Protein AF-A0A942M601-F1 (afdb_monomer_lite)

Foldseek 3Di:
DDDDDDLQAAWDWDQLDPQGAIDTADLVQGFDFPSDDPVCVVCRVSHHPVVDPLPDDDDDDDCVVVNDDDDDAQNNLLVVLVSCVVVVVLVVNCVSVVVNVVVVGDGPTLSSCQSVLLSCQVVVVLVVLQVCLVVQVVDVSRLVSSLVSSCPDPPGDPVSNVSSCVRRVDDD

pLDDT: mean 93.55, std 8.76, range [51.09, 98.75]

Structure (mmCIF, N/CA/C/O backbone):
data_AF-A0A942M601-F1
#
_entry.id   AF-A0A942M601-F1
#
loop_
_atom_site.group_PDB
_atom_site.id
_atom_site.type_symbol
_atom_site.label_atom_id
_atom_site.label_alt_id
_atom_site.label_comp_id
_atom_site.label_asym_id
_atom_site.label_entity_id
_atom_site.label_seq_id
_atom_site.pdbx_PDB_ins_code
_atom_site.Cartn_x
_atom_site.Cartn_y
_atom_site.Cartn_z
_atom_site.occupancy
_atom_site.B_iso_or_equiv
_atom_site.auth_seq_id
_atom_site.auth_comp_id
_atom_site.auth_asym_id
_atom_site.auth_atom_id
_atom_site.pdbx_PDB_model_num
ATOM 1 N N . VAL A 1 1 ? 3.972 30.078 -29.167 1.00 55.72 1 VAL A N 1
ATOM 2 C CA . VAL A 1 1 ? 3.404 28.751 -28.844 1.00 55.72 1 VAL A CA 1
ATOM 3 C C . VAL A 1 1 ? 3.398 28.638 -27.333 1.00 55.72 1 VAL A C 1
ATOM 5 O O . VAL A 1 1 ? 4.475 28.593 -26.757 1.00 55.72 1 VAL A O 1
ATOM 8 N N . GLU A 1 2 ? 2.232 28.695 -26.693 1.00 51.09 2 GLU A N 1
ATOM 9 C CA . GLU A 1 2 ? 2.119 28.380 -25.264 1.00 51.09 2 GLU A CA 1
ATOM 10 C C . GLU A 1 2 ? 2.003 26.865 -25.114 1.00 51.09 2 GLU A C 1
ATOM 12 O O . GLU A 1 2 ? 1.049 26.245 -25.582 1.00 51.09 2 GLU A O 1
ATOM 17 N N . THR A 1 3 ? 3.007 26.252 -24.500 1.00 62.69 3 THR A N 1
ATOM 18 C CA . THR A 1 3 ? 2.963 24.845 -24.110 1.00 62.69 3 THR A CA 1
ATOM 19 C C . THR A 1 3 ? 2.430 24.763 -22.685 1.00 62.69 3 THR A C 1
ATOM 21 O O . THR A 1 3 ? 3.073 25.269 -21.767 1.00 62.69 3 THR A O 1
ATOM 24 N N . TYR A 1 4 ? 1.280 24.122 -22.480 1.00 61.84 4 TYR A N 1
ATOM 25 C CA . TYR A 1 4 ? 0.767 23.818 -21.144 1.00 61.84 4 TYR A CA 1
ATOM 26 C C . TYR A 1 4 ? 0.989 22.340 -20.819 1.00 61.84 4 TYR A C 1
ATOM 28 O O . TYR A 1 4 ? 0.971 21.478 -21.701 1.00 61.84 4 TYR A O 1
ATOM 36 N N . ARG A 1 5 ? 1.222 22.034 -19.541 1.00 63.12 5 ARG A N 1
ATOM 37 C CA . ARG A 1 5 ? 1.436 20.654 -19.095 1.00 63.12 5 ARG A CA 1
ATOM 38 C C . ARG A 1 5 ? 0.102 19.902 -19.130 1.00 63.12 5 ARG A C 1
ATOM 40 O O . ARG A 1 5 ? -0.859 20.315 -18.487 1.00 63.12 5 ARG A O 1
ATOM 47 N N . ASN A 1 6 ? 0.033 18.815 -19.896 1.00 67.56 6 ASN A N 1
ATOM 48 C CA . ASN A 1 6 ? -1.160 17.982 -20.038 1.00 67.56 6 ASN A CA 1
ATOM 49 C C . ASN A 1 6 ? -0.890 16.589 -19.453 1.00 67.56 6 ASN A C 1
ATOM 51 O O . ASN A 1 6 ? -0.320 15.732 -20.121 1.00 67.56 6 ASN A O 1
ATOM 55 N N . TYR A 1 7 ? -1.320 16.368 -18.211 1.00 68.81 7 TYR A N 1
ATOM 56 C CA . TYR A 1 7 ? -1.156 15.093 -17.501 1.00 68.81 7 TYR A CA 1
ATOM 57 C C . TYR A 1 7 ? -2.385 14.174 -17.608 1.00 68.81 7 TYR A C 1
ATOM 59 O O . TYR A 1 7 ? -2.534 13.253 -16.815 1.00 68.81 7 TYR A O 1
ATOM 67 N N . ARG A 1 8 ? -3.287 14.388 -18.581 1.00 69.50 8 ARG A N 1
ATOM 68 C CA . ARG A 1 8 ? -4.584 13.674 -18.669 1.00 69.50 8 ARG A CA 1
ATOM 69 C C . ARG A 1 8 ? -4.486 12.144 -18.818 1.00 69.50 8 ARG A C 1
ATOM 71 O O . ARG A 1 8 ? -5.520 11.482 -18.782 1.00 69.50 8 ARG A O 1
ATOM 78 N N . ARG A 1 9 ? -3.288 11.591 -19.034 1.00 83.62 9 ARG A N 1
ATOM 79 C CA . ARG A 1 9 ? -3.014 10.151 -19.207 1.00 83.62 9 ARG A CA 1
ATOM 80 C C . ARG A 1 9 ? -1.718 9.704 -18.519 1.00 83.62 9 ARG A C 1
ATOM 82 O O . ARG A 1 9 ? -1.061 8.785 -18.997 1.00 83.62 9 ARG A O 1
ATOM 89 N N . LEU A 1 10 ? -1.293 10.401 -17.467 1.00 92.38 10 LEU A N 1
ATOM 90 C CA . LEU A 1 10 ? -0.103 9.997 -16.724 1.00 92.38 10 LEU A CA 1
ATOM 91 C C . LEU A 1 10 ? -0.428 8.757 -15.882 1.00 92.38 10 LEU A C 1
ATOM 93 O O . LEU A 1 10 ? -1.355 8.800 -15.086 1.00 92.38 10 LEU A O 1
ATOM 97 N N . LEU A 1 11 ? 0.351 7.688 -16.028 1.00 94.88 11 LEU A N 1
ATOM 98 C CA . LEU A 1 11 ? 0.436 6.602 -15.052 1.00 94.88 11 LEU A CA 1
ATOM 99 C C . LEU A 1 11 ? 1.835 6.658 -14.445 1.00 94.88 11 LEU A C 1
ATOM 101 O O . LEU A 1 11 ? 2.825 6.528 -15.166 1.00 94.88 11 LEU A O 1
ATOM 105 N N . LEU A 1 12 ? 1.914 6.903 -13.142 1.00 96.25 12 LEU A N 1
ATOM 106 C CA . LEU A 1 12 ? 3.174 6.994 -12.422 1.00 96.25 12 LEU A CA 1
ATOM 107 C C . LEU A 1 12 ? 3.486 5.656 -11.753 1.00 96.25 12 LEU A C 1
ATOM 109 O O . LEU A 1 12 ? 2.739 5.184 -10.898 1.00 96.25 12 LEU A O 1
ATOM 113 N N . THR A 1 13 ? 4.628 5.084 -12.119 1.00 96.88 13 THR A N 1
ATOM 114 C CA . THR A 1 13 ? 5.229 3.937 -11.439 1.00 96.88 13 THR A CA 1
ATOM 115 C C . THR A 1 13 ? 6.599 4.330 -10.920 1.00 96.88 13 THR A C 1
ATOM 117 O O . THR A 1 13 ? 7.390 4.908 -11.670 1.00 96.88 13 THR A O 1
ATOM 120 N N . ILE A 1 14 ? 6.895 4.014 -9.665 1.00 96.81 14 ILE A N 1
ATOM 121 C CA . ILE A 1 14 ? 8.173 4.343 -9.028 1.00 96.81 14 ILE A CA 1
ATOM 122 C C . ILE A 1 14 ? 8.763 3.124 -8.329 1.00 96.81 14 ILE A C 1
ATOM 124 O O . ILE A 1 14 ? 8.035 2.238 -7.897 1.00 96.81 14 ILE A O 1
ATOM 128 N N . GLN A 1 15 ? 10.085 3.101 -8.197 1.00 96.88 15 GLN A N 1
ATOM 129 C CA . GLN A 1 15 ? 10.798 2.178 -7.322 1.00 96.88 15 GLN A CA 1
ATOM 130 C C . GLN A 1 15 ? 11.683 3.023 -6.390 1.00 96.88 15 GLN A C 1
ATOM 132 O O . GLN A 1 15 ? 12.766 3.440 -6.804 1.00 96.88 15 GLN A O 1
ATOM 137 N N . PRO A 1 16 ? 11.206 3.364 -5.177 1.00 95.06 16 PRO A N 1
ATOM 138 C CA . PRO A 1 16 ? 11.868 4.348 -4.306 1.00 95.06 16 PRO A CA 1
ATOM 139 C C . PRO A 1 16 ? 13.274 3.957 -3.830 1.00 95.06 16 PRO A C 1
ATOM 141 O O . PRO A 1 16 ? 14.078 4.822 -3.492 1.00 95.06 16 PRO A O 1
ATOM 144 N N . GLY A 1 17 ? 13.598 2.665 -3.820 1.00 94.06 17 GLY A N 1
ATOM 145 C CA . GLY A 1 17 ? 14.928 2.162 -3.496 1.00 94.06 17 GLY A CA 1
ATOM 146 C C . GLY A 1 17 ? 15.173 0.773 -4.077 1.00 94.06 17 GLY A C 1
ATOM 147 O O . GLY A 1 17 ? 14.245 0.101 -4.513 1.00 94.06 17 GLY A O 1
ATOM 148 N N . LEU A 1 18 ? 16.428 0.315 -4.051 1.00 92.25 18 LEU A N 1
ATOM 149 C CA . LEU A 1 18 ? 16.827 -0.987 -4.616 1.00 92.25 18 LEU A CA 1
ATOM 150 C C . LEU A 1 18 ? 16.158 -2.195 -3.939 1.00 92.25 18 LEU A C 1
ATOM 152 O O . LEU A 1 18 ? 16.140 -3.275 -4.515 1.00 92.25 18 LEU A O 1
ATOM 156 N N . GLN A 1 19 ? 15.675 -2.020 -2.709 1.00 92.06 19 GLN A N 1
ATOM 157 C CA . GLN A 1 19 ? 14.969 -3.044 -1.931 1.00 92.06 19 GLN A CA 1
ATOM 158 C C . GLN A 1 19 ? 13.452 -2.799 -1.877 1.00 92.06 19 GLN A C 1
ATOM 160 O O . GLN A 1 19 ? 12.736 -3.609 -1.301 1.00 92.06 19 GLN A O 1
ATOM 165 N N . SER A 1 20 ? 12.973 -1.691 -2.454 1.00 96.00 20 SER A N 1
ATOM 166 C CA . SER A 1 20 ? 11.544 -1.438 -2.624 1.00 96.00 20 SER A CA 1
ATOM 167 C C . SER A 1 20 ? 11.058 -2.124 -3.895 1.00 96.00 20 SER A C 1
ATOM 169 O O . SER A 1 20 ? 11.777 -2.217 -4.898 1.00 96.00 20 SER A O 1
ATOM 171 N N . CYS A 1 21 ? 9.804 -2.533 -3.881 1.00 97.06 21 CYS A N 1
ATOM 172 C CA . CYS A 1 21 ? 9.091 -3.015 -5.044 1.00 97.06 21 CYS A CA 1
ATOM 173 C C . CYS A 1 21 ? 8.702 -1.857 -5.969 1.00 97.06 21 CYS A C 1
ATOM 175 O O . CYS A 1 21 ? 8.703 -0.684 -5.589 1.00 97.06 21 CYS A O 1
ATOM 177 N N . VAL A 1 22 ? 8.340 -2.183 -7.212 1.00 96.69 22 VAL A N 1
ATOM 178 C CA . VAL A 1 22 ? 7.716 -1.198 -8.106 1.00 96.69 22 VAL A CA 1
ATOM 179 C C . VAL A 1 22 ? 6.300 -0.909 -7.611 1.00 96.69 22 VAL A C 1
ATOM 181 O O . VAL A 1 22 ? 5.490 -1.827 -7.477 1.00 96.69 22 VAL A O 1
ATOM 184 N N . GLN A 1 23 ? 6.012 0.368 -7.383 1.00 97.19 23 GLN A N 1
ATOM 185 C CA . GLN A 1 23 ? 4.753 0.894 -6.865 1.00 97.19 23 GLN A CA 1
ATOM 186 C C . GLN A 1 23 ? 4.035 1.667 -7.971 1.00 97.19 23 GLN A C 1
ATOM 188 O O . GLN A 1 23 ? 4.587 2.617 -8.531 1.00 97.19 23 GLN A O 1
ATOM 193 N N . ALA A 1 24 ? 2.803 1.271 -8.290 1.00 97.06 24 ALA A N 1
ATOM 194 C CA . ALA A 1 24 ? 1.911 2.061 -9.132 1.00 97.06 24 ALA A CA 1
ATOM 195 C C . ALA A 1 24 ? 1.149 3.056 -8.249 1.00 97.06 24 ALA A C 1
ATOM 197 O O . ALA A 1 24 ? 0.419 2.643 -7.349 1.00 97.06 24 ALA A O 1
ATOM 198 N N . ILE A 1 25 ? 1.328 4.353 -8.496 1.00 97.44 25 ILE A N 1
ATOM 199 C CA . ILE A 1 25 ? 0.719 5.409 -7.684 1.00 97.44 25 ILE A CA 1
ATOM 200 C C . ILE A 1 25 ? -0.714 5.647 -8.156 1.00 97.44 25 ILE A C 1
ATOM 202 O O . ILE A 1 25 ? -0.937 5.957 -9.328 1.00 97.44 25 ILE A O 1
ATOM 206 N N . ASP A 1 26 ? -1.682 5.534 -7.249 1.00 95.75 26 ASP A N 1
ATOM 207 C CA . ASP A 1 26 ? -3.062 5.957 -7.488 1.00 95.75 26 ASP A CA 1
ATOM 208 C C . ASP A 1 26 ? -3.211 7.442 -7.148 1.00 95.75 26 ASP A C 1
ATOM 210 O O . ASP A 1 26 ? -2.987 7.849 -6.012 1.00 95.75 26 ASP A O 1
ATOM 214 N N . GLY A 1 27 ? -3.583 8.273 -8.123 1.00 95.25 27 GLY A N 1
ATOM 215 C CA . GLY A 1 27 ? -3.750 9.707 -7.897 1.00 95.25 27 GLY A CA 1
ATOM 216 C C . GLY A 1 27 ? -4.937 10.077 -7.010 1.00 95.25 27 GLY A C 1
ATOM 217 O O . GLY A 1 27 ? -4.951 11.189 -6.483 1.00 95.25 27 GLY A O 1
ATOM 218 N N . ASN A 1 28 ? -5.900 9.172 -6.799 1.00 93.88 28 ASN A N 1
ATOM 219 C CA . ASN A 1 28 ? -7.028 9.414 -5.893 1.00 93.88 28 ASN A CA 1
ATOM 220 C C . ASN A 1 28 ? -6.635 9.269 -4.417 1.00 93.88 28 ASN A C 1
ATOM 222 O O . ASN A 1 28 ? -7.198 9.945 -3.559 1.00 93.88 28 ASN A O 1
ATOM 226 N N . ALA A 1 29 ? -5.673 8.393 -4.130 1.00 94.12 29 ALA A N 1
ATOM 227 C CA . ALA A 1 29 ? -5.167 8.117 -2.793 1.00 94.12 29 ALA A CA 1
ATOM 228 C C . ALA A 1 29 ? -3.671 7.765 -2.879 1.00 94.12 29 ALA A C 1
ATOM 230 O O . ALA A 1 29 ? -3.301 6.599 -2.744 1.00 94.12 29 ALA A O 1
ATOM 231 N N . PRO A 1 30 ? -2.800 8.748 -3.173 1.00 96.06 30 PRO A N 1
ATOM 232 C CA . PRO A 1 30 ? -1.394 8.465 -3.397 1.00 96.06 30 PRO A CA 1
ATOM 233 C C . PRO A 1 30 ? -0.701 8.063 -2.094 1.00 96.06 30 PRO A C 1
ATOM 235 O O . PRO A 1 30 ? -0.820 8.736 -1.070 1.00 96.06 30 PRO A O 1
ATOM 238 N N . GLU A 1 31 ? 0.053 6.973 -2.173 1.00 96.19 31 GLU A N 1
ATOM 239 C CA . GLU A 1 31 ? 0.808 6.364 -1.081 1.00 96.19 31 GLU A CA 1
ATOM 240 C C . GLU A 1 31 ? 2.295 6.414 -1.439 1.00 96.19 31 GLU A C 1
ATOM 242 O O . GLU A 1 31 ? 2.674 6.099 -2.568 1.00 96.19 31 GLU A O 1
ATOM 247 N N . TYR A 1 32 ? 3.141 6.817 -0.496 1.00 97.75 32 TYR A N 1
ATOM 248 C CA . TYR A 1 32 ? 4.548 7.091 -0.757 1.00 97.75 32 TYR A CA 1
ATOM 249 C C . TYR A 1 32 ? 5.465 6.446 0.276 1.00 97.75 32 TYR A C 1
ATOM 251 O O . TYR A 1 32 ? 5.246 6.535 1.488 1.00 97.75 32 TYR A O 1
ATOM 259 N N . SER A 1 33 ? 6.567 5.886 -0.213 1.00 97.38 33 SER A N 1
ATOM 260 C CA . SER A 1 33 ? 7.723 5.521 0.602 1.00 97.38 33 SER A CA 1
ATOM 261 C C . SER A 1 33 ? 8.470 6.750 1.103 1.00 97.38 33 SER A C 1
ATOM 263 O O . SER A 1 33 ? 8.438 7.808 0.470 1.00 97.38 33 SER A O 1
ATOM 265 N N . VAL A 1 34 ? 9.250 6.581 2.174 1.00 96.06 34 VAL A N 1
ATOM 266 C CA . VAL A 1 34 ? 10.138 7.629 2.719 1.00 96.06 34 VAL A CA 1
ATOM 267 C C . VAL A 1 34 ? 11.110 8.169 1.662 1.00 96.06 34 VAL A C 1
ATOM 269 O O . VAL A 1 34 ? 11.357 9.368 1.612 1.00 96.06 34 VAL A O 1
ATOM 272 N N . ASN A 1 35 ? 11.615 7.299 0.782 1.00 95.31 35 ASN A N 1
ATOM 273 C CA . ASN A 1 35 ? 12.597 7.650 -0.251 1.00 95.31 35 ASN A CA 1
ATOM 274 C C . ASN A 1 35 ? 11.958 8.010 -1.603 1.00 95.31 35 ASN A C 1
ATOM 276 O O . ASN A 1 35 ? 12.609 7.933 -2.644 1.00 95.31 35 ASN A O 1
ATOM 280 N N . THR A 1 36 ? 10.671 8.365 -1.616 1.00 97.00 36 THR A N 1
ATOM 281 C CA . THR A 1 36 ? 9.997 8.778 -2.851 1.00 97.00 36 THR A CA 1
ATOM 282 C C . THR A 1 36 ? 10.654 10.043 -3.415 1.00 97.00 36 THR A C 1
ATOM 284 O O . THR A 1 36 ? 10.757 11.033 -2.692 1.00 97.00 36 THR A O 1
ATOM 287 N N . PRO A 1 37 ? 11.058 10.070 -4.699 1.00 95.00 37 PRO A N 1
ATOM 288 C CA . PRO A 1 37 ? 11.629 11.273 -5.302 1.00 95.00 37 PRO A CA 1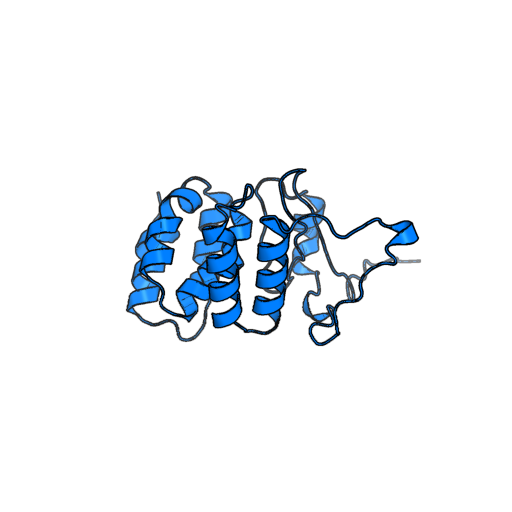
ATOM 289 C C . PRO A 1 37 ? 10.644 12.451 -5.299 1.00 95.00 37 PRO A C 1
ATOM 291 O O . PRO A 1 37 ? 9.474 12.271 -5.634 1.00 95.00 37 PRO A O 1
ATOM 294 N N . ASP A 1 38 ? 11.118 13.676 -5.054 1.00 95.31 38 ASP A N 1
ATOM 295 C CA . ASP A 1 38 ? 10.270 14.885 -5.023 1.00 95.31 38 ASP A CA 1
ATOM 296 C C . ASP A 1 38 ? 9.416 15.058 -6.288 1.00 95.31 38 ASP A C 1
ATOM 298 O O . ASP A 1 38 ? 8.248 15.443 -6.229 1.00 95.31 38 ASP A O 1
ATOM 302 N N . ALA A 1 39 ? 9.974 14.720 -7.455 1.00 92.81 39 ALA A N 1
ATOM 303 C CA . ALA A 1 39 ? 9.241 14.761 -8.716 1.00 92.81 39 ALA A CA 1
ATOM 304 C C . ALA A 1 39 ? 8.012 13.835 -8.710 1.00 92.81 39 ALA A C 1
ATOM 306 O O . ALA A 1 39 ? 6.979 14.193 -9.272 1.00 92.81 39 ALA A O 1
ATOM 307 N N . ALA A 1 40 ? 8.101 12.672 -8.060 1.00 94.62 40 ALA A N 1
ATOM 308 C CA . ALA A 1 40 ? 6.980 11.754 -7.909 1.00 94.62 40 ALA A CA 1
ATOM 309 C C . ALA A 1 40 ? 5.927 12.307 -6.936 1.00 94.62 40 ALA A C 1
ATOM 311 O O . ALA A 1 40 ? 4.743 12.236 -7.253 1.00 94.62 40 ALA A O 1
ATOM 312 N N . LEU A 1 41 ? 6.335 12.950 -5.834 1.00 95.25 41 LEU A N 1
ATOM 313 C CA . LEU A 1 41 ? 5.408 13.615 -4.901 1.00 95.25 41 LEU A CA 1
ATOM 314 C C . LEU A 1 41 ? 4.585 14.716 -5.592 1.00 95.25 41 LEU A C 1
ATOM 316 O O . LEU A 1 41 ? 3.386 14.848 -5.352 1.00 95.25 41 LEU A O 1
ATOM 320 N N . LEU A 1 42 ? 5.212 15.480 -6.493 1.00 93.38 42 LEU A N 1
ATOM 321 C CA . LEU A 1 42 ? 4.546 16.536 -7.267 1.00 93.38 42 LEU A CA 1
ATOM 322 C C . LEU A 1 42 ? 3.589 15.996 -8.341 1.00 93.38 42 LEU A C 1
ATOM 324 O O . LEU A 1 42 ? 2.683 16.713 -8.773 1.00 93.38 42 LEU A O 1
ATOM 328 N N . LEU A 1 43 ? 3.817 14.769 -8.815 1.00 93.69 43 LEU A N 1
ATOM 329 C CA . LEU A 1 43 ? 3.091 14.179 -9.938 1.00 93.69 43 LEU A CA 1
ATOM 330 C C . LEU A 1 43 ? 2.053 13.134 -9.523 1.00 93.69 43 LEU A C 1
ATOM 332 O O . LEU A 1 43 ? 1.142 12.871 -10.306 1.00 93.69 43 LEU A O 1
ATOM 336 N N . GLY A 1 44 ? 2.155 12.549 -8.328 1.00 95.12 44 GLY A N 1
ATOM 337 C CA . GLY A 1 44 ? 1.355 11.384 -7.954 1.00 95.12 44 GLY A CA 1
ATOM 338 C C . GLY A 1 44 ? -0.149 11.633 -7.978 1.00 95.12 44 GLY A C 1
ATOM 339 O O . GLY A 1 44 ? -0.868 10.804 -8.519 1.00 95.12 44 GLY A O 1
ATOM 340 N N . ALA A 1 45 ? -0.621 12.813 -7.558 1.00 94.75 45 ALA A N 1
ATOM 341 C CA . ALA A 1 45 ? -2.041 13.189 -7.637 1.00 94.75 45 ALA A CA 1
ATOM 342 C C . ALA A 1 45 ? -2.598 13.260 -9.079 1.00 94.75 45 ALA A C 1
ATOM 344 O O . ALA A 1 45 ? -3.809 13.263 -9.282 1.00 94.75 45 ALA A O 1
ATOM 345 N N . TYR A 1 46 ? -1.730 13.326 -10.095 1.00 94.69 46 TYR A N 1
ATOM 346 C CA . TYR A 1 46 ? -2.124 13.281 -11.508 1.00 94.69 46 TYR A CA 1
ATOM 347 C C . TYR A 1 46 ? -2.072 11.868 -12.100 1.00 94.69 46 TYR A C 1
ATOM 349 O O . TYR A 1 46 ? -2.458 11.685 -13.257 1.00 94.69 46 TYR A O 1
ATOM 357 N N . SER A 1 47 ? -1.569 10.887 -11.346 1.00 96.06 47 SER A N 1
ATOM 358 C CA . SER A 1 47 ? -1.468 9.503 -11.788 1.00 96.06 47 SER A CA 1
ATOM 359 C C . SER A 1 47 ? -2.848 8.859 -11.920 1.00 96.06 47 SER A C 1
ATOM 361 O O . SER A 1 47 ? -3.725 9.034 -11.078 1.00 96.06 47 SER A O 1
ATOM 363 N N . ARG A 1 48 ? -3.035 8.088 -12.987 1.00 94.94 48 ARG A N 1
ATOM 364 C CA . ARG A 1 48 ? -4.280 7.405 -13.338 1.00 94.94 48 ARG A CA 1
ATOM 365 C C . ARG A 1 48 ? -4.098 5.898 -13.267 1.00 94.94 48 ARG A C 1
ATOM 367 O O . ARG A 1 48 ? -3.900 5.243 -14.290 1.00 94.94 48 ARG A O 1
ATOM 374 N N . ALA A 1 49 ? -4.130 5.358 -12.047 1.00 93.38 49 ALA A N 1
ATOM 375 C CA . ALA A 1 49 ? -4.028 3.915 -11.809 1.00 93.38 49 ALA A CA 1
ATOM 376 C C . ALA A 1 49 ? -5.174 3.130 -12.474 1.00 93.38 49 ALA A C 1
ATOM 378 O O . ALA A 1 49 ? -4.958 2.019 -12.943 1.00 93.38 49 ALA A O 1
ATOM 379 N N . ASP A 1 50 ? -6.343 3.752 -12.643 1.00 92.00 50 ASP A N 1
ATOM 380 C CA . ASP A 1 50 ? -7.489 3.237 -13.406 1.00 92.00 50 ASP A CA 1
ATOM 381 C C . ASP A 1 50 ? -7.207 3.016 -14.908 1.00 92.00 50 ASP A C 1
ATOM 383 O O . ASP A 1 50 ? -8.002 2.393 -15.608 1.00 92.00 50 ASP A O 1
ATOM 387 N N . SER A 1 51 ? -6.068 3.493 -15.421 1.00 92.56 51 SER A N 1
ATOM 388 C CA . SER A 1 51 ? -5.608 3.192 -16.784 1.00 92.56 51 SER A CA 1
ATOM 389 C C . SER A 1 51 ? -4.958 1.807 -16.912 1.00 92.56 51 SER A C 1
ATOM 391 O O . SER A 1 51 ? -4.671 1.372 -18.030 1.00 92.56 51 SER A O 1
ATOM 393 N N . ILE A 1 52 ? -4.706 1.111 -15.798 1.00 92.44 52 ILE A N 1
ATOM 394 C CA . ILE A 1 52 ? -4.204 -0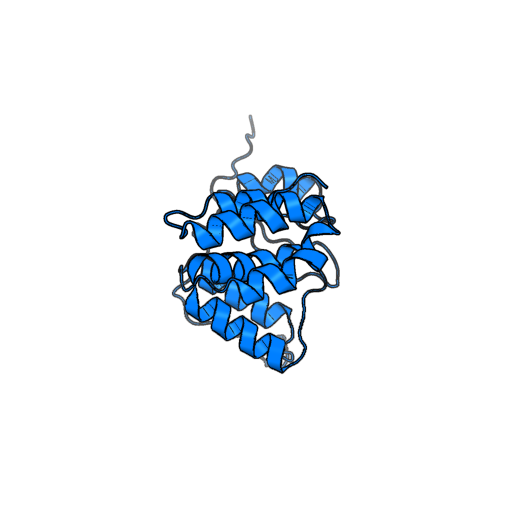.265 -15.788 1.00 92.44 52 ILE A CA 1
ATOM 395 C C . ILE A 1 52 ? -5.356 -1.211 -16.143 1.00 92.44 52 ILE A C 1
ATOM 397 O O . ILE A 1 52 ? -6.398 -1.230 -15.495 1.00 92.44 52 ILE A O 1
ATOM 401 N N . LEU A 1 53 ? -5.164 -2.039 -17.172 1.00 93.19 53 LEU A N 1
ATOM 402 C CA . LEU A 1 53 ? -6.142 -3.057 -17.553 1.00 93.19 53 LEU A CA 1
ATOM 403 C C . LEU A 1 53 ? -6.059 -4.246 -16.590 1.00 93.19 53 LEU A C 1
ATOM 405 O O . LEU A 1 53 ? -5.275 -5.170 -16.808 1.00 93.19 53 LEU A O 1
ATOM 409 N N . THR A 1 54 ? -6.867 -4.230 -15.531 1.00 93.19 54 THR A N 1
ATOM 410 C CA . THR A 1 54 ? -6.804 -5.255 -14.481 1.00 93.19 54 THR A CA 1
ATOM 411 C C . THR A 1 54 ? -7.280 -6.616 -14.966 1.00 93.19 54 THR A C 1
ATOM 413 O O . THR A 1 54 ? -6.709 -7.611 -14.564 1.00 93.19 54 THR A O 1
ATOM 416 N N . GLU A 1 55 ? -8.258 -6.710 -15.867 1.00 91.94 55 GLU A N 1
ATOM 417 C CA . GLU A 1 55 ? -8.877 -7.996 -16.252 1.00 91.94 55 GLU A CA 1
ATOM 418 C C . GLU A 1 55 ? -8.163 -8.741 -17.391 1.00 91.94 55 GLU A C 1
ATOM 420 O O . GLU A 1 55 ? -8.680 -9.717 -17.935 1.00 91.94 55 GLU A O 1
ATOM 425 N N . GLN A 1 56 ? -6.968 -8.294 -17.778 1.00 87.06 56 GLN A N 1
ATOM 426 C CA . GLN A 1 56 ? -6.184 -8.960 -18.815 1.00 87.06 56 GLN A CA 1
ATOM 427 C C . GLN A 1 56 ? -5.399 -10.150 -18.240 1.00 87.06 56 GLN A C 1
ATOM 429 O O . GLN A 1 56 ? -4.891 -10.076 -17.116 1.00 87.06 56 GLN A O 1
ATOM 434 N N . PRO A 1 57 ? -5.250 -11.250 -19.003 1.00 82.56 57 PRO A N 1
ATOM 435 C CA . PRO A 1 57 ? -4.342 -12.320 -18.621 1.00 82.56 57 PRO A CA 1
ATOM 436 C C . PRO A 1 57 ? -2.911 -11.783 -18.525 1.00 82.56 57 PRO A C 1
ATOM 438 O O . PRO A 1 57 ? -2.507 -10.899 -19.285 1.00 82.56 57 PRO A O 1
ATOM 441 N N . SER A 1 58 ? -2.135 -12.335 -17.591 1.00 79.31 58 SER A N 1
ATOM 442 C CA . SER A 1 58 ? -0.723 -11.979 -17.450 1.00 79.31 58 SER A CA 1
ATOM 443 C C . SER A 1 58 ? 0.017 -12.304 -18.747 1.00 79.31 58 SER A C 1
ATOM 445 O O . SER A 1 58 ? -0.002 -13.441 -19.218 1.00 79.31 58 SER A O 1
ATOM 447 N N . GLN A 1 59 ? 0.643 -11.288 -19.335 1.00 83.19 59 GLN A N 1
ATOM 448 C CA . GLN A 1 59 ? 1.501 -11.456 -20.498 1.00 83.19 59 GLN A CA 1
ATOM 449 C C . GLN A 1 59 ? 2.925 -11.682 -20.007 1.00 83.19 59 GLN A C 1
ATOM 451 O O . GLN A 1 59 ? 3.564 -10.761 -19.501 1.00 83.19 59 GLN A O 1
ATOM 456 N N . LEU A 1 60 ? 3.405 -12.918 -20.129 1.00 85.00 60 LEU A N 1
ATOM 457 C CA . LEU A 1 60 ? 4.784 -13.241 -19.794 1.00 85.00 60 LEU A CA 1
ATOM 458 C C . LEU A 1 60 ? 5.704 -12.751 -20.918 1.00 85.00 60 LEU A C 1
ATOM 460 O O . LEU A 1 60 ? 5.443 -13.045 -22.091 1.00 85.00 60 LEU A O 1
ATOM 464 N N . PRO A 1 61 ? 6.769 -12.000 -20.593 1.00 88.56 61 PRO A N 1
ATOM 465 C CA . PRO A 1 61 ? 7.759 -11.633 -21.587 1.00 88.56 61 PRO A CA 1
ATOM 466 C C . PRO A 1 61 ? 8.443 -12.899 -22.139 1.00 88.56 61 PRO A C 1
ATOM 468 O O . PRO A 1 61 ? 8.582 -13.885 -21.413 1.00 88.56 61 PRO A O 1
ATOM 471 N N . PRO A 1 62 ? 8.877 -12.910 -23.413 1.00 90.88 62 PRO A N 1
ATOM 472 C CA . PRO A 1 62 ? 9.499 -14.094 -23.990 1.00 90.88 62 PRO A CA 1
ATOM 473 C C . PRO A 1 62 ? 10.773 -14.504 -23.241 1.00 90.88 62 PRO A C 1
ATOM 475 O O . PRO A 1 62 ? 11.736 -13.737 -23.178 1.00 90.88 62 PRO A O 1
ATOM 478 N N . GLU A 1 63 ? 10.802 -15.740 -22.739 1.00 93.69 63 GLU A N 1
ATOM 479 C CA . GLU A 1 63 ? 11.897 -16.262 -21.907 1.00 93.69 63 GLU A CA 1
ATOM 480 C C . GLU A 1 63 ? 13.267 -16.149 -22.593 1.00 93.69 63 GLU A C 1
ATOM 482 O O . GLU A 1 63 ? 14.259 -15.801 -21.965 1.00 93.69 63 GLU A O 1
ATOM 487 N N . PHE A 1 64 ? 13.334 -16.353 -23.911 1.00 93.69 64 PHE A N 1
ATOM 488 C CA . PHE A 1 64 ? 14.598 -16.278 -24.649 1.00 93.69 64 PHE A CA 1
ATOM 489 C C . PHE A 1 64 ? 15.252 -14.881 -24.645 1.00 93.69 64 PHE A C 1
ATOM 491 O O . PHE A 1 64 ? 16.451 -14.781 -24.898 1.00 93.69 64 PHE A O 1
ATOM 498 N N . LEU A 1 65 ? 14.485 -13.812 -24.391 1.00 94.88 65 LEU A N 1
ATOM 499 C CA . LEU A 1 65 ? 14.996 -12.437 -24.292 1.00 94.88 65 LEU A CA 1
ATOM 500 C C . LEU A 1 65 ? 15.168 -11.981 -22.845 1.00 94.88 65 LEU A C 1
ATOM 502 O O . LEU A 1 65 ? 16.110 -11.251 -22.551 1.00 94.88 65 LEU A O 1
ATOM 506 N N . PHE A 1 66 ? 14.245 -12.372 -21.965 1.00 94.06 66 PHE A N 1
ATOM 507 C CA . PHE A 1 66 ? 14.154 -11.843 -20.600 1.00 94.06 66 PHE A CA 1
ATOM 508 C C . PHE A 1 66 ? 14.642 -12.824 -19.526 1.00 94.06 66 PHE A C 1
ATOM 510 O O . PHE A 1 66 ? 14.784 -12.434 -18.370 1.00 94.06 66 PHE A O 1
ATOM 517 N N . GLY A 1 67 ? 14.950 -14.064 -19.908 1.00 92.69 67 GLY A N 1
ATOM 518 C CA . GLY A 1 67 ? 15.265 -15.155 -18.994 1.00 92.69 67 GLY A CA 1
ATOM 519 C C . GLY A 1 67 ? 14.017 -15.788 -18.380 1.00 92.69 67 GLY A C 1
ATOM 520 O O . GLY A 1 67 ? 12.886 -15.373 -18.643 1.00 92.69 67 GLY A O 1
ATOM 521 N N . ALA A 1 68 ? 14.244 -16.818 -17.565 1.00 92.12 68 ALA A N 1
ATOM 522 C CA . ALA A 1 68 ? 13.197 -17.441 -16.767 1.00 92.12 68 ALA A CA 1
ATOM 523 C C . ALA A 1 68 ? 12.647 -16.458 -15.724 1.00 92.12 68 ALA A C 1
ATOM 525 O O . ALA A 1 68 ? 13.352 -15.554 -15.268 1.00 92.12 68 ALA A O 1
ATOM 526 N N . GLU A 1 69 ? 11.393 -16.663 -15.325 1.00 90.00 69 GLU A N 1
ATOM 527 C CA . GLU A 1 69 ? 10.790 -15.880 -14.251 1.00 90.00 69 GLU A CA 1
ATOM 528 C C . GLU A 1 69 ? 11.621 -16.030 -12.960 1.00 90.00 69 GLU A C 1
ATOM 530 O O . GLU A 1 69 ? 11.979 -17.154 -12.585 1.00 90.00 69 GLU A O 1
ATOM 535 N N . PRO A 1 70 ? 11.964 -14.922 -12.280 1.00 89.25 70 PRO A N 1
ATOM 536 C CA . PRO A 1 70 ? 12.674 -14.991 -11.012 1.00 89.25 70 PRO A CA 1
ATOM 537 C C . PRO A 1 70 ? 11.817 -15.664 -9.931 1.00 89.25 70 PRO A C 1
ATOM 539 O O . PRO A 1 70 ? 10.594 -15.758 -10.032 1.00 89.25 70 PRO A O 1
ATOM 542 N N . ALA A 1 71 ? 12.468 -16.116 -8.857 1.00 92.50 71 ALA A N 1
ATOM 543 C CA . ALA A 1 71 ? 11.758 -16.664 -7.708 1.00 92.50 71 ALA A CA 1
ATOM 544 C C . ALA A 1 71 ? 10.784 -15.630 -7.116 1.00 92.50 71 ALA A C 1
ATOM 546 O O . ALA A 1 71 ? 11.107 -14.448 -7.008 1.00 92.50 71 ALA A O 1
ATOM 547 N N . HIS A 1 72 ? 9.601 -16.094 -6.705 1.00 95.12 72 HIS A N 1
ATOM 548 C CA . HIS A 1 72 ? 8.573 -15.252 -6.092 1.00 95.12 72 HIS A CA 1
ATOM 549 C C . HIS A 1 72 ? 8.981 -14.852 -4.674 1.00 95.12 72 HIS A C 1
ATOM 551 O O . HIS A 1 72 ? 8.792 -15.612 -3.720 1.00 95.12 72 HIS A O 1
ATOM 557 N N . ASP A 1 73 ? 9.565 -13.664 -4.569 1.00 96.31 73 ASP A N 1
ATOM 558 C CA . ASP A 1 73 ? 9.889 -12.989 -3.321 1.00 96.31 73 ASP A CA 1
ATOM 559 C C . ASP A 1 73 ? 8.735 -12.085 -2.857 1.00 96.31 73 ASP A C 1
ATOM 561 O O . ASP A 1 73 ? 7.613 -12.148 -3.366 1.00 96.31 73 ASP A O 1
ATOM 565 N N . TRP A 1 74 ? 8.997 -11.241 -1.859 1.00 97.81 74 TRP A N 1
ATOM 566 C CA . TRP A 1 74 ? 8.001 -10.316 -1.332 1.00 97.81 74 TRP A CA 1
ATOM 567 C C . TRP A 1 74 ? 7.361 -9.428 -2.415 1.00 97.81 74 TRP A C 1
ATOM 569 O O . TRP A 1 74 ? 6.145 -9.222 -2.390 1.00 97.81 74 TRP A O 1
ATOM 579 N N . CYS A 1 75 ? 8.132 -8.947 -3.395 1.00 97.12 75 CYS A N 1
ATOM 580 C CA . CYS A 1 75 ? 7.611 -8.030 -4.403 1.00 97.12 75 CYS A CA 1
ATOM 581 C C . CYS A 1 75 ? 6.578 -8.674 -5.312 1.00 97.12 75 CYS A C 1
ATOM 583 O O . CYS A 1 75 ? 5.609 -8.008 -5.682 1.00 97.12 75 CYS A O 1
ATOM 585 N N . TYR A 1 76 ? 6.717 -9.970 -5.596 1.00 97.00 76 TYR A N 1
ATOM 586 C CA . TYR A 1 76 ? 5.676 -10.723 -6.285 1.00 97.00 76 TYR A CA 1
ATOM 587 C C . TYR A 1 76 ? 4.340 -10.640 -5.527 1.00 97.00 76 TYR A C 1
ATOM 589 O O . TYR A 1 76 ? 3.314 -10.266 -6.101 1.00 97.00 76 TYR A O 1
ATOM 597 N N . TYR A 1 77 ? 4.351 -10.923 -4.223 1.00 98.44 77 TYR A N 1
ATOM 598 C CA . TYR A 1 77 ? 3.141 -10.929 -3.399 1.00 98.44 77 TYR A CA 1
ATOM 599 C C . TYR A 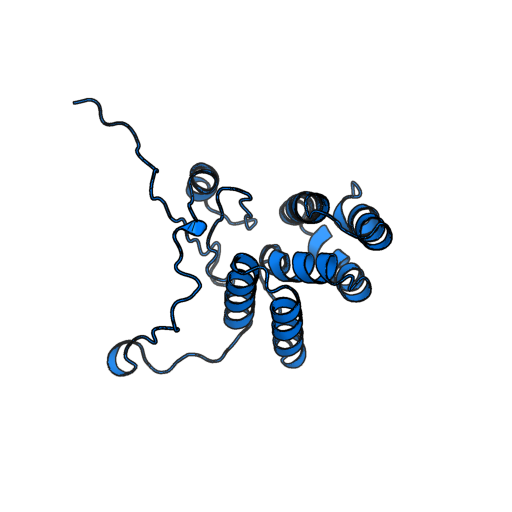1 77 ? 2.558 -9.529 -3.200 1.00 98.44 77 TYR A C 1
ATOM 601 O O . TYR A 1 77 ? 1.349 -9.355 -3.350 1.00 98.44 77 TYR A O 1
ATOM 609 N N . TYR A 1 78 ? 3.394 -8.519 -2.948 1.00 98.50 78 TYR A N 1
ATOM 610 C CA . TYR A 1 78 ? 2.960 -7.124 -2.864 1.00 98.50 78 TYR A CA 1
ATOM 611 C C . TYR A 1 78 ? 2.302 -6.651 -4.168 1.00 98.50 78 TYR A C 1
ATOM 613 O O . TYR A 1 78 ? 1.223 -6.060 -4.143 1.00 98.50 78 TYR A O 1
ATOM 621 N N . GLN A 1 79 ? 2.902 -6.940 -5.326 1.00 96.75 79 GLN A N 1
ATOM 622 C CA . GLN A 1 79 ? 2.361 -6.509 -6.618 1.00 96.75 79 GLN A CA 1
ATOM 623 C C . GLN A 1 79 ? 1.054 -7.229 -6.961 1.00 96.75 79 GLN A C 1
ATOM 625 O O . GLN A 1 79 ? 0.119 -6.601 -7.465 1.00 96.75 79 GLN A O 1
ATOM 630 N N . LYS A 1 80 ? 0.941 -8.523 -6.636 1.00 97.44 80 LYS A N 1
ATOM 631 C CA . LYS A 1 80 ? -0.323 -9.266 -6.749 1.00 97.44 80 LYS A CA 1
ATOM 632 C C . LYS A 1 80 ? -1.391 -8.706 -5.809 1.00 97.44 80 LYS A C 1
ATOM 634 O O . LYS A 1 80 ? -2.526 -8.531 -6.243 1.00 97.44 80 LYS A O 1
ATOM 639 N N . ALA A 1 81 ? -1.030 -8.360 -4.574 1.00 98.56 81 ALA A N 1
ATOM 640 C CA . ALA A 1 81 ? -1.937 -7.749 -3.608 1.00 98.56 81 ALA A CA 1
ATOM 641 C C . ALA A 1 81 ? -2.395 -6.352 -4.054 1.00 98.56 81 ALA A C 1
ATOM 643 O O . ALA A 1 81 ? -3.576 -6.034 -3.968 1.00 98.56 81 ALA A O 1
ATOM 644 N N . SER A 1 82 ? -1.495 -5.538 -4.608 1.00 97.62 82 SER A N 1
ATOM 645 C CA . SER A 1 82 ? -1.821 -4.222 -5.168 1.00 97.62 82 SER A CA 1
ATOM 646 C C . SER A 1 82 ? -2.782 -4.326 -6.363 1.00 97.62 82 SER A C 1
ATOM 648 O O . SER A 1 82 ? -3.735 -3.553 -6.466 1.00 97.62 82 SER A O 1
ATOM 650 N N . LEU A 1 83 ? -2.609 -5.334 -7.227 1.00 96.75 83 LEU A N 1
ATOM 651 C CA . LEU A 1 83 ? -3.560 -5.626 -8.305 1.00 96.75 83 LEU A CA 1
ATOM 652 C C . LEU A 1 83 ? -4.917 -6.111 -7.765 1.00 96.75 83 LEU A C 1
ATOM 654 O O . LEU A 1 83 ? -5.961 -5.642 -8.214 1.00 96.75 83 LEU A O 1
ATOM 658 N N . ALA A 1 84 ? -4.917 -7.028 -6.795 1.00 97.94 84 ALA A N 1
ATOM 659 C CA . ALA A 1 84 ? -6.136 -7.511 -6.144 1.00 97.94 84 ALA A CA 1
ATOM 660 C C . ALA A 1 84 ? -6.894 -6.369 -5.446 1.00 97.94 84 ALA A C 1
ATOM 662 O O . ALA A 1 84 ? -8.121 -6.302 -5.529 1.00 97.94 84 ALA A O 1
ATOM 663 N N . ARG A 1 85 ? -6.169 -5.410 -4.858 1.00 96.88 85 ARG A N 1
ATOM 664 C CA . ARG A 1 85 ? -6.723 -4.181 -4.280 1.00 96.88 85 ARG A CA 1
ATOM 665 C C . ARG A 1 85 ? -7.467 -3.345 -5.314 1.00 96.88 85 ARG A C 1
ATOM 667 O O . ARG A 1 85 ? -8.591 -2.936 -5.043 1.00 96.88 85 ARG A O 1
ATOM 674 N N . GLN A 1 86 ? -6.905 -3.146 -6.510 1.00 95.50 86 GLN A N 1
ATOM 675 C CA . GLN A 1 86 ? -7.603 -2.428 -7.591 1.00 95.50 86 GLN A CA 1
ATOM 676 C C . GLN A 1 86 ? -8.907 -3.121 -8.014 1.00 95.50 86 GLN A C 1
ATOM 678 O O . GLN A 1 86 ? -9.851 -2.461 -8.440 1.00 95.50 86 GLN A O 1
ATOM 683 N N . ARG A 1 87 ? -8.980 -4.446 -7.859 1.00 96.38 87 ARG A N 1
ATOM 684 C CA . ARG A 1 87 ? -10.182 -5.246 -8.133 1.00 96.38 87 ARG A CA 1
ATOM 685 C C . ARG A 1 87 ? -11.133 -5.374 -6.935 1.00 96.38 87 ARG A C 1
ATOM 687 O O . ARG A 1 87 ? -12.173 -6.014 -7.066 1.00 96.38 87 ARG A O 1
ATOM 694 N N . GLY A 1 88 ? -10.786 -4.827 -5.767 1.00 96.12 88 GLY A N 1
ATOM 695 C CA . GLY A 1 88 ? -11.555 -4.989 -4.526 1.00 96.12 88 GLY A CA 1
ATOM 696 C C . GLY A 1 88 ? -11.573 -6.421 -3.973 1.00 96.12 88 GLY A C 1
ATOM 697 O O . GLY A 1 88 ? -12.503 -6.798 -3.264 1.00 96.12 88 GLY A O 1
ATOM 698 N N . GLN A 1 89 ? -10.576 -7.243 -4.310 1.00 98.12 89 GLN A N 1
ATOM 699 C CA . GLN A 1 89 ? -10.482 -8.653 -3.918 1.00 98.12 89 GLN A CA 1
ATOM 700 C C . GLN A 1 89 ? -9.774 -8.795 -2.560 1.00 98.12 89 GLN A C 1
ATOM 702 O O . GLN A 1 89 ? -8.654 -9.292 -2.478 1.00 98.12 89 GLN A O 1
ATOM 707 N N . TRP A 1 90 ? -10.413 -8.331 -1.486 1.00 98.12 90 TRP A N 1
ATOM 708 C CA . TRP A 1 90 ? -9.796 -8.257 -0.152 1.00 98.12 90 TRP A CA 1
ATOM 709 C C . TRP A 1 90 ? -9.377 -9.623 0.409 1.00 98.12 90 TRP A C 1
ATOM 711 O O . TRP A 1 90 ? -8.261 -9.757 0.906 1.00 98.12 90 TRP A O 1
ATOM 721 N N . ASP A 1 91 ? -10.203 -10.657 0.233 1.00 98.25 91 ASP A N 1
ATOM 722 C CA . ASP A 1 91 ? -9.866 -12.022 0.666 1.00 98.25 91 ASP A CA 1
ATOM 723 C C . ASP A 1 91 ? -8.631 -12.578 -0.065 1.00 98.25 91 ASP A C 1
ATOM 725 O O . ASP A 1 91 ? -7.816 -13.293 0.521 1.00 98.25 91 ASP A O 1
ATOM 729 N N . GLU A 1 92 ? -8.450 -12.213 -1.340 1.00 98.56 92 GLU A N 1
ATOM 730 C CA . GLU A 1 92 ? -7.283 -12.615 -2.130 1.00 98.56 92 GLU A CA 1
ATOM 731 C C . GLU A 1 92 ? -6.002 -11.967 -1.603 1.00 98.56 92 GLU A C 1
ATOM 733 O O . GLU A 1 92 ? -4.958 -12.614 -1.550 1.00 98.56 92 GLU A O 1
ATOM 738 N N . ILE A 1 93 ? -6.070 -10.710 -1.159 1.00 98.75 93 ILE A N 1
ATOM 739 C CA . ILE A 1 93 ? -4.925 -10.029 -0.546 1.00 98.75 93 ILE A CA 1
ATOM 740 C C . ILE A 1 93 ? -4.503 -10.749 0.741 1.00 98.75 93 ILE A C 1
ATOM 742 O O . ILE A 1 93 ? -3.313 -11.008 0.933 1.00 98.75 93 ILE A O 1
ATOM 746 N N . THR A 1 94 ? -5.461 -11.135 1.588 1.00 98.12 94 THR A N 1
ATOM 747 C CA . THR A 1 94 ? -5.189 -11.910 2.810 1.00 98.12 94 THR A CA 1
ATOM 748 C C . THR A 1 94 ? -4.597 -13.285 2.484 1.00 98.12 94 THR A C 1
ATOM 750 O O . THR A 1 94 ? -3.645 -13.721 3.133 1.00 98.12 94 THR A O 1
ATOM 753 N N . ARG A 1 95 ? -5.083 -13.956 1.432 1.00 98.44 95 ARG A N 1
ATOM 754 C CA . ARG A 1 95 ? -4.521 -15.231 0.952 1.00 98.44 95 ARG A CA 1
ATOM 755 C C . ARG A 1 95 ? -3.069 -15.079 0.479 1.00 98.44 95 ARG A C 1
ATOM 757 O O . ARG A 1 95 ? -2.212 -15.873 0.862 1.00 98.44 95 ARG A O 1
ATOM 764 N N . LEU A 1 96 ? -2.782 -14.043 -0.312 1.00 98.62 96 LEU A N 1
ATOM 765 C CA . LEU A 1 96 ? -1.431 -13.718 -0.790 1.00 98.62 96 LEU A CA 1
ATOM 766 C C . LEU A 1 96 ? -0.480 -13.408 0.370 1.00 98.62 96 LEU A C 1
ATOM 768 O O . LEU A 1 96 ? 0.676 -13.830 0.349 1.00 98.62 96 LEU A O 1
ATOM 772 N N . TYR A 1 97 ? -0.969 -12.716 1.400 1.00 98.25 97 TYR A N 1
ATOM 773 C CA . TYR A 1 97 ? -0.200 -12.479 2.614 1.00 98.25 97 TYR A CA 1
ATOM 774 C C . TYR A 1 97 ? 0.188 -13.782 3.317 1.00 98.25 97 TYR A C 1
ATOM 776 O O . TYR A 1 97 ? 1.354 -13.965 3.662 1.00 98.25 97 TYR A O 1
ATOM 784 N N . GLN A 1 98 ? -0.763 -14.699 3.505 1.00 98.00 98 GLN A N 1
ATOM 785 C CA . GLN A 1 98 ? -0.503 -15.981 4.164 1.00 98.00 98 GLN A CA 1
ATOM 786 C C . GLN A 1 98 ? 0.546 -16.811 3.409 1.00 98.00 98 GLN A C 1
ATOM 788 O O . GLN A 1 98 ? 1.410 -17.425 4.037 1.00 98.00 98 GLN A O 1
ATOM 793 N N . GLU A 1 99 ? 0.524 -16.793 2.073 1.00 98.25 99 GLU A N 1
ATOM 794 C CA . GLU A 1 99 ? 1.564 -17.429 1.259 1.00 98.25 99 GLU A CA 1
ATOM 795 C C . GLU A 1 99 ? 2.950 -16.808 1.470 1.00 98.25 99 GLU A C 1
ATOM 797 O O . GLU A 1 99 ? 3.928 -17.538 1.657 1.00 98.25 99 GLU A O 1
ATOM 802 N N . ALA A 1 100 ? 3.042 -15.475 1.451 1.00 98.12 100 ALA A N 1
ATOM 803 C CA . ALA A 1 100 ? 4.293 -14.757 1.679 1.00 98.12 100 ALA A CA 1
ATOM 804 C C . ALA A 1 100 ? 4.840 -15.029 3.091 1.00 98.12 100 ALA A C 1
ATOM 806 O O . ALA A 1 100 ? 6.007 -15.393 3.256 1.00 98.12 100 ALA A O 1
ATOM 807 N N . ALA A 1 101 ? 3.977 -14.933 4.105 1.00 96.81 101 ALA A N 1
ATOM 808 C CA . ALA A 1 101 ? 4.316 -15.169 5.503 1.00 96.81 101 ALA A CA 1
ATOM 809 C C . ALA A 1 101 ? 4.774 -16.616 5.751 1.00 96.81 101 ALA A C 1
ATOM 811 O O . ALA A 1 101 ? 5.763 -16.831 6.451 1.00 96.81 101 ALA A O 1
ATOM 812 N N . GLY A 1 102 ? 4.135 -17.607 5.117 1.00 97.62 102 GLY A N 1
ATOM 813 C CA . GLY A 1 102 ? 4.549 -19.016 5.178 1.00 97.62 102 GLY A CA 1
ATOM 814 C C . GLY A 1 102 ? 5.941 -19.286 4.592 1.00 97.62 102 GLY A C 1
ATOM 815 O O . GLY A 1 102 ? 6.549 -20.315 4.884 1.00 97.62 102 GLY A O 1
ATOM 816 N N . ARG A 1 103 ? 6.468 -18.350 3.796 1.00 97.56 103 ARG A N 1
ATOM 817 C CA . ARG A 1 103 ? 7.831 -18.360 3.242 1.00 97.56 103 ARG A CA 1
ATOM 818 C C . ARG A 1 103 ? 8.775 -17.394 3.963 1.00 97.56 103 ARG A C 1
ATOM 820 O O . ARG A 1 103 ? 9.903 -17.209 3.514 1.00 97.56 103 ARG A O 1
ATOM 827 N N . SER A 1 104 ? 8.331 -16.783 5.062 1.00 97.31 104 SER A N 1
ATOM 828 C CA . SER A 1 104 ? 9.067 -15.750 5.801 1.00 97.31 104 SER A CA 1
ATOM 829 C C . SER A 1 104 ? 9.469 -14.550 4.934 1.00 97.31 104 SER A C 1
ATOM 831 O O . SER A 1 104 ? 10.534 -13.964 5.132 1.00 97.31 104 SER A O 1
ATOM 833 N N . LEU A 1 105 ? 8.628 -14.194 3.961 1.00 97.56 105 LEU A N 1
ATOM 834 C CA . LEU A 1 105 ? 8.821 -13.036 3.092 1.00 97.56 105 LEU A CA 1
ATOM 835 C C . LEU A 1 105 ? 8.116 -11.820 3.695 1.00 97.56 105 LEU A C 1
ATOM 837 O O . LEU A 1 105 ? 6.931 -11.880 4.017 1.00 97.56 105 LEU A O 1
ATOM 841 N N . TYR A 1 106 ? 8.850 -10.716 3.814 1.00 95.50 106 TYR A N 1
ATOM 842 C CA . TYR A 1 106 ? 8.388 -9.470 4.425 1.00 95.50 106 TYR A CA 1
ATOM 843 C C . TYR A 1 106 ? 8.941 -8.264 3.653 1.00 95.50 106 TYR A C 1
ATOM 845 O O . TYR A 1 106 ? 10.029 -8.374 3.073 1.00 95.50 106 TYR A O 1
ATOM 853 N N . PRO A 1 107 ? 8.237 -7.119 3.659 1.00 96.19 107 PRO A N 1
ATOM 854 C CA . PRO A 1 107 ? 8.703 -5.917 2.983 1.00 96.19 107 PRO A CA 1
ATOM 855 C C . PRO A 1 107 ? 9.936 -5.352 3.667 1.00 96.19 107 PRO A C 1
ATOM 857 O O . PRO A 1 107 ? 10.064 -5.389 4.892 1.00 96.19 107 PRO A O 1
ATOM 860 N N . GLN A 1 108 ? 10.793 -4.738 2.860 1.00 94.56 108 GLN A N 1
ATOM 861 C CA . GLN A 1 108 ? 11.811 -3.809 3.351 1.00 94.56 108 GLN A CA 1
ATOM 862 C C . GLN A 1 108 ? 11.279 -2.372 3.402 1.00 94.56 108 GLN A C 1
ATOM 864 O O . GLN A 1 108 ? 11.785 -1.555 4.168 1.00 94.56 108 GLN A O 1
ATOM 869 N N . ASP A 1 109 ? 10.250 -2.060 2.610 1.00 97.00 109 ASP A N 1
ATOM 870 C CA . ASP A 1 109 ? 9.627 -0.744 2.557 1.00 97.00 109 ASP A CA 1
ATOM 871 C C . ASP A 1 109 ? 8.273 -0.757 3.288 1.00 97.00 109 ASP A C 1
ATOM 873 O O . ASP A 1 109 ? 7.330 -1.404 2.826 1.00 97.00 109 ASP A O 1
ATOM 877 N N . PRO A 1 110 ? 8.126 -0.057 4.427 1.00 97.19 110 PRO A N 1
ATOM 878 C CA . PRO A 1 110 ? 6.925 -0.165 5.251 1.00 97.19 110 PRO A CA 1
ATOM 879 C C . PRO A 1 110 ? 5.622 0.225 4.544 1.00 97.19 110 PRO A C 1
ATOM 881 O O . PRO A 1 110 ? 4.568 -0.278 4.929 1.00 97.19 110 PRO A O 1
ATOM 884 N N . ILE A 1 111 ? 5.660 1.081 3.511 1.00 98.00 111 ILE A N 1
ATOM 885 C CA . ILE A 1 111 ? 4.442 1.449 2.765 1.00 98.00 111 ILE A CA 1
ATOM 886 C C . ILE A 1 111 ? 3.841 0.248 2.017 1.00 98.00 111 ILE A C 1
ATOM 888 O O . ILE A 1 111 ? 2.641 0.213 1.758 1.00 98.00 111 ILE A O 1
ATOM 892 N N . GLU A 1 112 ? 4.641 -0.775 1.713 1.00 98.38 112 GLU A N 1
ATOM 893 C CA . GLU A 1 112 ? 4.194 -1.979 1.005 1.00 98.38 112 GLU A CA 1
ATOM 894 C C . GLU A 1 112 ? 3.274 -2.863 1.853 1.00 98.38 112 GLU A C 1
ATOM 896 O O . GLU A 1 112 ? 2.579 -3.726 1.319 1.00 98.38 112 GLU A O 1
ATOM 901 N N . TRP A 1 113 ? 3.199 -2.620 3.164 1.00 98.44 113 TRP A N 1
ATOM 902 C CA . TRP A 1 113 ? 2.180 -3.230 4.016 1.00 98.44 113 TRP A CA 1
ATOM 903 C C . TRP A 1 113 ? 0.770 -2.709 3.741 1.00 98.44 113 TRP A C 1
ATOM 905 O O . TRP A 1 113 ? -0.194 -3.399 4.063 1.00 98.44 113 TRP A O 1
ATOM 915 N N . MET A 1 114 ? 0.623 -1.524 3.145 1.00 98.56 114 MET A N 1
ATOM 916 C CA . MET A 1 114 ? -0.666 -0.850 2.977 1.00 98.56 114 MET A CA 1
ATOM 917 C C . MET A 1 114 ? -1.791 -1.722 2.385 1.00 98.56 114 MET A C 1
ATOM 919 O O . MET A 1 114 ? -2.845 -1.786 3.020 1.00 98.56 114 MET A O 1
ATOM 923 N N . PRO A 1 115 ? -1.629 -2.423 1.238 1.00 98.50 115 PRO A N 1
ATOM 924 C CA . PRO A 1 115 ? -2.708 -3.255 0.700 1.00 98.50 115 PRO A CA 1
ATOM 925 C C . PRO A 1 115 ? -3.144 -4.354 1.676 1.00 98.50 115 PRO A C 1
ATOM 927 O O . PRO A 1 115 ? -4.334 -4.642 1.785 1.00 98.50 115 PRO A O 1
ATOM 930 N N . PHE A 1 116 ? -2.203 -4.933 2.422 1.00 98.75 116 PHE A N 1
ATOM 931 C CA . PHE A 1 116 ? -2.485 -5.980 3.401 1.00 98.75 116 PHE A CA 1
ATOM 932 C C . PHE A 1 116 ? -3.184 -5.426 4.642 1.00 98.75 116 PHE A C 1
ATOM 934 O O . PHE A 1 116 ? -4.167 -6.004 5.088 1.00 98.75 116 PHE A O 1
ATOM 941 N N . LEU A 1 117 ? -2.751 -4.270 5.152 1.00 98.75 117 LEU A N 1
ATOM 942 C CA . LEU A 1 117 ? -3.417 -3.591 6.268 1.00 98.75 117 LEU A CA 1
ATOM 943 C C . LEU A 1 117 ? -4.856 -3.200 5.913 1.00 98.75 117 LEU A C 1
ATOM 945 O O . LEU A 1 117 ? -5.761 -3.379 6.726 1.00 98.75 117 LEU A O 1
ATOM 949 N N . GLN A 1 118 ? -5.087 -2.714 4.689 1.00 98.56 118 GLN A N 1
ATOM 950 C CA . GLN A 1 118 ? -6.437 -2.438 4.193 1.00 98.56 118 GLN A CA 1
ATOM 951 C C . GLN A 1 118 ? -7.275 -3.716 4.117 1.00 98.56 118 GLN A C 1
ATOM 953 O O . GLN A 1 118 ? -8.422 -3.709 4.555 1.00 98.56 118 GLN A O 1
ATOM 958 N N . ALA A 1 119 ? -6.707 -4.817 3.615 1.00 98.62 119 ALA A N 1
ATOM 959 C CA . ALA A 1 119 ? -7.399 -6.099 3.576 1.00 98.62 119 ALA A CA 1
ATOM 960 C C . ALA A 1 119 ? -7.763 -6.591 4.980 1.00 98.62 119 ALA A C 1
ATOM 962 O O . ALA A 1 119 ? -8.928 -6.894 5.208 1.00 98.62 119 ALA A O 1
ATOM 963 N N . PHE A 1 120 ? -6.830 -6.568 5.937 1.00 98.62 120 PHE A N 1
ATOM 964 C CA . PHE A 1 120 ? -7.103 -6.952 7.325 1.00 98.62 120 PHE A CA 1
ATOM 965 C C . PHE A 1 120 ? -8.194 -6.089 7.956 1.00 98.62 120 PHE A C 1
ATOM 967 O O . PHE A 1 120 ? -9.076 -6.614 8.633 1.00 98.62 120 PHE A O 1
ATOM 974 N N . ALA A 1 121 ? -8.189 -4.779 7.696 1.00 98.44 121 ALA A N 1
ATOM 975 C CA . ALA A 1 121 ? -9.254 -3.899 8.156 1.00 98.44 121 ALA A CA 1
ATOM 976 C C . ALA A 1 121 ? -10.610 -4.277 7.537 1.00 98.44 121 ALA A C 1
ATOM 978 O O . ALA A 1 121 ? -11.592 -4.444 8.258 1.00 98.44 121 ALA A O 1
ATOM 979 N N . VAL A 1 122 ? -10.674 -4.484 6.221 1.00 98.12 122 VAL A N 1
ATOM 980 C CA . VAL A 1 122 ? -11.926 -4.846 5.535 1.00 98.12 122 VAL A CA 1
ATOM 981 C C . VAL A 1 122 ? -12.449 -6.215 5.978 1.00 98.12 122 VAL A C 1
ATOM 983 O O . VAL A 1 122 ? -13.651 -6.369 6.199 1.00 98.12 122 VAL A O 1
ATOM 986 N N . THR A 1 123 ? -11.575 -7.209 6.141 1.00 97.06 123 THR A N 1
ATOM 987 C CA . THR A 1 123 ? -11.962 -8.567 6.552 1.00 97.06 123 THR A CA 1
ATOM 988 C C . THR A 1 123 ? -12.151 -8.705 8.065 1.00 97.06 123 THR A C 1
ATOM 990 O O . THR A 1 123 ? -12.637 -9.736 8.529 1.00 97.06 123 THR A O 1
ATOM 993 N N . GLY A 1 124 ? -11.806 -7.678 8.849 1.00 96.94 124 GLY A N 1
ATOM 994 C CA . GLY A 1 124 ? -11.888 -7.691 10.310 1.00 96.94 124 GLY A CA 1
ATOM 995 C C . GLY A 1 124 ? -10.840 -8.583 10.982 1.00 96.94 124 GLY A C 1
ATOM 996 O O . GLY A 1 124 ? -11.097 -9.114 12.060 1.00 96.94 124 GLY A O 1
ATOM 997 N N . ASP A 1 125 ? -9.674 -8.764 10.361 1.00 97.62 125 ASP A N 1
ATOM 998 C CA . ASP A 1 125 ? -8.531 -9.462 10.958 1.00 97.62 125 ASP A CA 1
ATOM 999 C C . ASP A 1 125 ? -7.786 -8.528 11.927 1.00 97.62 125 ASP A C 1
ATOM 1001 O O . ASP A 1 125 ? -6.759 -7.919 11.614 1.00 97.62 125 ASP A O 1
ATOM 1005 N N . LEU A 1 126 ? -8.370 -8.372 13.117 1.00 97.94 126 LEU A N 1
ATOM 1006 C CA . LEU A 1 126 ? -7.855 -7.482 14.159 1.00 97.94 126 LEU A CA 1
ATOM 1007 C C . LEU A 1 126 ? -6.483 -7.933 14.667 1.00 97.94 126 LEU A C 1
ATOM 1009 O O . LEU A 1 126 ? -5.623 -7.098 14.927 1.00 97.94 126 LEU A O 1
ATOM 1013 N N . GLN A 1 127 ? -6.260 -9.247 14.754 1.00 97.56 127 GLN A N 1
ATOM 1014 C CA . GLN A 1 127 ? -4.995 -9.800 15.223 1.00 97.56 127 GLN A CA 1
ATOM 1015 C C . GLN A 1 127 ? -3.848 -9.385 14.294 1.00 97.56 127 GLN A C 1
ATOM 1017 O O . GLN A 1 127 ? -2.847 -8.845 14.766 1.00 97.56 127 GLN A O 1
ATOM 1022 N N . SER A 1 128 ? -4.008 -9.562 12.979 1.00 97.50 128 SER A N 1
ATOM 1023 C CA . SER A 1 128 ? -2.987 -9.141 12.013 1.00 97.50 128 SER A CA 1
ATOM 1024 C C . SER A 1 128 ? -2.760 -7.625 12.036 1.00 97.50 128 SER A C 1
ATOM 1026 O O . SER A 1 128 ? -1.622 -7.177 11.891 1.00 97.50 128 SER A O 1
ATOM 1028 N N . LEU A 1 129 ? -3.803 -6.814 12.257 1.00 97.88 129 LEU A N 1
ATOM 1029 C CA . LEU A 1 129 ? -3.647 -5.364 12.434 1.00 97.88 129 LEU A CA 1
ATOM 1030 C C . LEU A 1 129 ? -2.817 -5.023 13.676 1.00 97.88 129 LEU A C 1
ATOM 1032 O O . LEU A 1 129 ? -1.900 -4.210 13.584 1.00 97.88 129 LEU A O 1
ATOM 1036 N N . GLU A 1 130 ? -3.108 -5.623 14.823 1.00 97.38 130 GLU A N 1
ATOM 1037 C CA . GLU A 1 130 ? -2.389 -5.342 16.068 1.00 97.38 130 GLU A CA 1
ATOM 1038 C C . GLU A 1 130 ? -0.925 -5.789 15.994 1.00 97.38 130 GLU A C 1
ATOM 1040 O O . GLU A 1 130 ? -0.023 -5.027 16.348 1.00 97.38 130 GLU A O 1
ATOM 1045 N N . GLU A 1 131 ? -0.668 -6.988 15.465 1.00 96.75 131 GLU A N 1
ATOM 1046 C CA . GLU A 1 131 ? 0.681 -7.551 15.339 1.00 96.75 131 GLU A CA 1
ATOM 1047 C C . GLU A 1 131 ? 1.601 -6.701 14.453 1.00 96.75 131 GLU A C 1
ATOM 1049 O O . GLU A 1 131 ? 2.811 -6.627 14.693 1.00 96.75 131 GLU A O 1
ATOM 1054 N N . ARG A 1 132 ? 1.053 -6.061 13.413 1.00 96.50 132 ARG A N 1
ATOM 1055 C CA . ARG A 1 132 ? 1.838 -5.272 12.452 1.00 96.50 132 ARG A CA 1
ATOM 1056 C C . ARG A 1 132 ? 2.043 -3.827 12.881 1.00 96.50 132 ARG A C 1
ATOM 1058 O O . ARG A 1 132 ? 3.019 -3.217 12.439 1.00 96.50 132 ARG A O 1
ATOM 1065 N N . ALA A 1 133 ? 1.197 -3.300 13.763 1.00 96.94 133 ALA A N 1
ATOM 1066 C CA . ALA A 1 133 ? 1.227 -1.891 14.133 1.00 96.94 133 ALA A CA 1
ATOM 1067 C C . ALA A 1 133 ? 2.605 -1.403 14.621 1.00 96.94 133 ALA A C 1
ATOM 1069 O O . ALA A 1 133 ? 3.044 -0.371 14.110 1.00 96.94 133 ALA A O 1
ATOM 1070 N N . PRO A 1 134 ? 3.344 -2.126 15.499 1.00 95.94 134 PRO A N 1
ATOM 1071 C CA . PRO A 1 134 ? 4.649 -1.672 15.980 1.00 95.94 134 PRO A CA 1
ATOM 1072 C C . PRO A 1 134 ? 5.631 -1.341 14.853 1.00 95.94 134 PRO A C 1
ATOM 1074 O O . PRO A 1 134 ? 6.223 -0.274 14.863 1.00 95.94 134 PRO A O 1
ATOM 1077 N N . GLY A 1 135 ? 5.758 -2.191 13.828 1.00 94.69 135 GLY A N 1
ATOM 1078 C CA . GLY A 1 135 ? 6.694 -1.938 12.722 1.00 94.69 135 GLY A CA 1
ATOM 1079 C C . GLY A 1 135 ? 6.305 -0.748 11.837 1.00 94.69 135 GLY A C 1
ATOM 1080 O O . GLY A 1 135 ? 7.169 -0.130 11.220 1.00 94.69 135 GLY A O 1
ATOM 1081 N N . ILE A 1 136 ? 5.015 -0.415 11.781 1.00 96.94 136 ILE A N 1
ATOM 1082 C CA . ILE A 1 136 ? 4.494 0.696 10.978 1.00 96.94 136 ILE A CA 1
ATOM 1083 C C . ILE A 1 136 ? 4.654 2.030 11.707 1.00 96.94 136 ILE A C 1
ATOM 1085 O O . ILE A 1 136 ? 5.078 3.012 11.094 1.00 96.94 136 ILE A O 1
ATOM 1089 N N . VAL A 1 137 ? 4.334 2.078 13.005 1.00 95.94 137 VAL A N 1
ATOM 1090 C CA . VAL A 1 137 ? 4.364 3.329 13.785 1.00 95.94 137 VAL A CA 1
ATOM 1091 C C . VAL A 1 137 ? 5.775 3.860 14.026 1.00 95.94 137 VAL A C 1
ATOM 1093 O O . VAL A 1 137 ? 5.944 5.069 14.158 1.00 95.94 137 VAL A O 1
ATOM 1096 N N . GLU A 1 138 ? 6.794 2.997 13.978 1.00 95.25 138 GLU A N 1
ATOM 1097 C CA . GLU A 1 138 ? 8.211 3.398 14.020 1.00 95.25 138 GLU A CA 1
ATOM 1098 C C . GLU A 1 138 ? 8.634 4.247 12.805 1.00 95.25 138 GLU A C 1
ATOM 1100 O O . GLU A 1 138 ? 9.701 4.862 12.812 1.00 95.25 138 GLU A O 1
ATOM 1105 N N . VAL A 1 139 ? 7.804 4.325 11.755 1.00 96.12 139 VAL A N 1
ATOM 1106 C CA . VAL A 1 139 ? 8.038 5.178 10.583 1.00 96.12 139 VAL A CA 1
ATOM 1107 C C . VAL A 1 139 ? 6.916 6.217 10.464 1.00 96.12 139 VAL A C 1
ATOM 1109 O O . VAL A 1 139 ? 5.962 6.016 9.708 1.00 96.12 139 VAL A O 1
ATOM 1112 N N . PRO A 1 140 ? 7.026 7.386 11.134 1.00 95.75 140 PRO A N 1
ATOM 1113 C CA . PRO A 1 140 ? 5.936 8.366 11.237 1.00 95.75 140 PRO A CA 1
ATOM 1114 C C . PRO A 1 140 ? 5.394 8.882 9.898 1.00 95.75 140 PRO A C 1
ATOM 1116 O O . PRO A 1 140 ? 4.245 9.315 9.797 1.0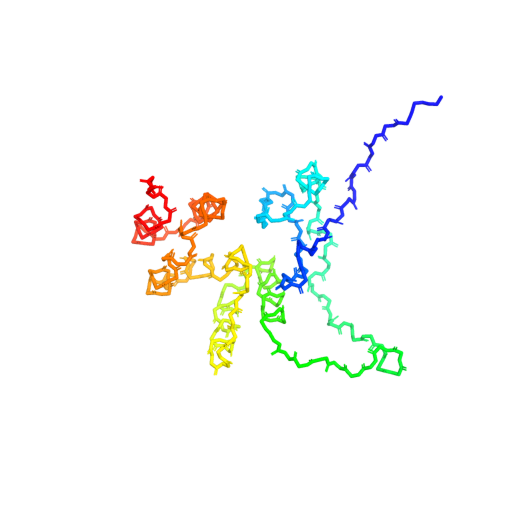0 95.75 140 PRO A O 1
ATOM 1119 N N . PHE A 1 141 ? 6.220 8.886 8.847 1.00 96.19 141 PHE A N 1
ATOM 1120 C CA . PHE A 1 141 ? 5.777 9.244 7.498 1.00 96.19 141 PHE A CA 1
ATOM 1121 C C . PHE A 1 141 ? 4.804 8.213 6.911 1.00 96.19 141 PHE A C 1
ATOM 1123 O O . PHE A 1 141 ? 3.810 8.594 6.297 1.00 96.19 141 PHE A O 1
ATOM 1130 N N . VAL A 1 142 ? 5.054 6.921 7.127 1.00 97.44 142 VAL A N 1
ATOM 1131 C CA . VAL A 1 142 ? 4.178 5.836 6.668 1.00 97.44 142 VAL A CA 1
ATOM 1132 C C . VAL A 1 142 ? 2.983 5.686 7.607 1.00 97.44 142 VAL A C 1
ATOM 1134 O O . VAL A 1 142 ? 1.857 5.598 7.129 1.00 97.44 142 VAL A O 1
ATOM 1137 N N . ALA A 1 143 ? 3.190 5.764 8.924 1.00 97.31 143 ALA A N 1
ATOM 1138 C CA . ALA A 1 143 ? 2.126 5.653 9.923 1.00 97.31 143 ALA A CA 1
ATOM 1139 C C . ALA A 1 143 ? 0.971 6.639 9.679 1.00 97.31 143 ALA A C 1
ATOM 1141 O O . ALA A 1 143 ? -0.193 6.245 9.664 1.00 97.31 143 ALA A O 1
ATOM 1142 N N . ARG A 1 144 ? 1.284 7.909 9.378 1.00 96.81 144 ARG A N 1
ATOM 1143 C CA . ARG A 1 144 ? 0.271 8.926 9.042 1.00 96.81 144 ARG A CA 1
ATOM 1144 C C . ARG A 1 144 ? -0.540 8.570 7.796 1.00 96.81 144 ARG A C 1
ATOM 1146 O O . ARG A 1 144 ? -1.750 8.785 7.774 1.00 96.81 144 ARG A O 1
ATOM 1153 N N . GLN A 1 145 ? 0.115 8.022 6.773 1.00 97.69 145 GLN A N 1
ATOM 1154 C CA . GLN A 1 145 ? -0.557 7.583 5.549 1.00 97.69 145 GLN A CA 1
ATOM 1155 C C . GLN A 1 145 ? -1.448 6.369 5.818 1.00 97.69 145 GLN A C 1
ATOM 1157 O O . GLN A 1 145 ? -2.587 6.346 5.362 1.00 97.69 145 GLN A O 1
ATOM 1162 N N . VAL A 1 146 ? -0.966 5.397 6.599 1.00 98.25 146 VAL A N 1
ATOM 1163 C CA . VAL A 1 146 ? -1.742 4.214 6.999 1.00 98.25 146 VAL A CA 1
ATOM 1164 C C . VAL A 1 146 ? -2.970 4.625 7.804 1.00 98.25 146 VAL A C 1
ATOM 1166 O O . VAL A 1 146 ? -4.073 4.228 7.448 1.00 98.25 146 VAL A O 1
ATOM 1169 N N . CYS A 1 147 ? -2.817 5.481 8.816 1.00 97.56 147 CYS A N 1
ATOM 1170 C CA . CYS A 1 147 ? -3.948 6.008 9.577 1.00 97.56 147 CYS A CA 1
ATOM 1171 C C . CYS A 1 147 ? -5.009 6.646 8.663 1.00 97.56 147 CYS A C 1
ATOM 1173 O O . CYS A 1 147 ? -6.186 6.288 8.729 1.00 97.56 147 CYS A O 1
ATOM 1175 N N . GLY A 1 148 ? -4.597 7.570 7.785 1.00 96.75 148 GLY A N 1
ATOM 1176 C CA . GLY A 1 148 ? -5.517 8.238 6.862 1.00 96.75 148 GLY A CA 1
ATOM 1177 C C . GLY A 1 148 ? -6.199 7.261 5.904 1.00 96.75 148 GLY A C 1
ATOM 1178 O O . GLY A 1 148 ? -7.410 7.325 5.711 1.00 96.75 148 GLY A O 1
ATOM 1179 N N . SER A 1 149 ? -5.438 6.316 5.356 1.00 97.44 149 SER A N 1
ATOM 1180 C CA . SER A 1 149 ? -5.939 5.303 4.430 1.00 97.44 149 SER A CA 1
ATOM 1181 C C . SER A 1 149 ? -6.972 4.390 5.095 1.00 97.44 149 SER A C 1
ATOM 1183 O O . SER A 1 149 ? -8.103 4.296 4.622 1.00 97.44 149 SER A O 1
ATOM 1185 N N . LEU A 1 150 ? -6.649 3.799 6.249 1.00 97.81 150 LEU A N 1
ATOM 1186 C CA . LEU A 1 150 ? -7.544 2.867 6.938 1.00 97.81 150 LEU A CA 1
ATOM 1187 C C . LEU A 1 150 ? -8.826 3.548 7.437 1.00 97.81 150 LEU A C 1
ATOM 1189 O O . LEU A 1 150 ? -9.910 2.993 7.273 1.00 97.81 150 LEU A O 1
ATOM 1193 N N . LYS A 1 151 ? -8.744 4.775 7.969 1.00 95.88 151 LYS A N 1
ATOM 1194 C CA . LYS A 1 151 ? -9.927 5.520 8.444 1.00 95.88 151 LYS A CA 1
ATOM 1195 C C . LYS A 1 151 ? -10.913 5.901 7.340 1.00 95.88 151 LYS A C 1
ATOM 1197 O O . LYS A 1 151 ? -12.061 6.217 7.643 1.00 95.88 151 LYS A O 1
ATOM 1202 N N . THR A 1 152 ? -10.476 5.921 6.082 1.00 94.62 152 THR A N 1
ATOM 1203 C CA . THR A 1 152 ? -11.334 6.291 4.944 1.00 94.62 152 THR A CA 1
ATOM 1204 C C . THR A 1 152 ? -12.024 5.097 4.291 1.00 94.62 152 THR A C 1
ATOM 1206 O O . THR A 1 152 ? -12.862 5.293 3.409 1.00 94.62 152 THR A O 1
ATOM 1209 N N . ILE A 1 153 ? -11.734 3.871 4.740 1.00 96.19 153 ILE A N 1
ATOM 1210 C CA . ILE A 1 153 ? -12.414 2.672 4.252 1.00 96.19 153 ILE A CA 1
ATOM 1211 C C . ILE A 1 153 ? -13.900 2.740 4.656 1.00 96.19 153 ILE A C 1
ATOM 1213 O O . ILE A 1 153 ? -14.216 2.866 5.843 1.00 96.19 153 ILE A O 1
ATOM 1217 N N . PRO A 1 154 ? -14.840 2.655 3.698 1.00 94.19 154 PRO A N 1
ATOM 1218 C CA . PRO A 1 154 ? -16.261 2.719 4.004 1.00 94.19 154 PRO A CA 1
ATOM 1219 C C . PRO A 1 154 ? -16.735 1.439 4.699 1.00 94.19 154 PRO A C 1
ATOM 1221 O O . PRO A 1 154 ? -16.310 0.339 4.356 1.00 94.19 154 PRO A O 1
ATOM 1224 N N . ASN A 1 155 ? -17.700 1.580 5.611 1.00 93.19 155 ASN A N 1
ATOM 1225 C CA . ASN A 1 155 ? -18.374 0.464 6.289 1.00 93.19 155 ASN A CA 1
ATOM 1226 C C . ASN A 1 155 ? -17.447 -0.451 7.116 1.00 93.19 155 ASN A C 1
ATOM 1228 O O . ASN A 1 155 ? -17.743 -1.638 7.265 1.00 93.19 155 ASN A O 1
ATOM 1232 N N . LEU A 1 156 ? -16.346 0.075 7.667 1.00 95.19 156 LEU A N 1
ATOM 1233 C CA . LEU A 1 156 ? -15.584 -0.657 8.681 1.00 95.19 156 LEU A CA 1
ATOM 1234 C C . LEU A 1 156 ? -16.453 -0.929 9.913 1.00 95.19 156 LEU A C 1
ATOM 1236 O O . LEU A 1 156 ? -17.261 -0.093 10.316 1.00 95.19 156 LEU A O 1
ATOM 1240 N N . LYS A 1 157 ? -16.255 -2.097 10.529 1.00 96.31 157 LYS A N 1
ATOM 1241 C CA . LYS A 1 157 ? -16.860 -2.409 11.826 1.00 96.31 157 LYS A CA 1
ATOM 1242 C C . LYS A 1 157 ? -16.280 -1.488 12.902 1.00 96.31 157 LYS A C 1
ATOM 1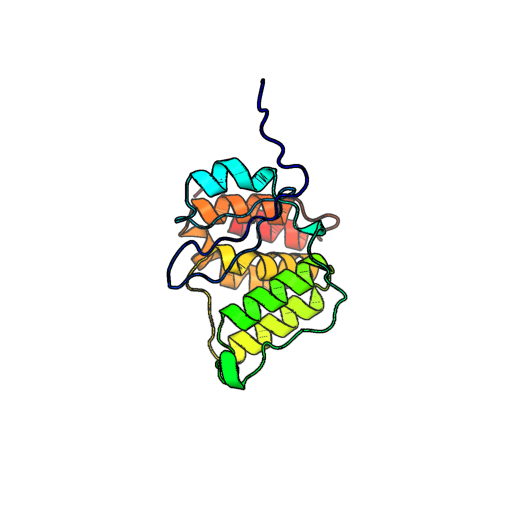244 O O . LYS A 1 157 ? -15.086 -1.187 12.870 1.00 96.31 157 LYS A O 1
ATOM 1249 N N . ASP A 1 158 ? -17.091 -1.130 13.895 1.00 96.75 158 ASP A N 1
ATOM 1250 C CA . ASP A 1 158 ? -16.672 -0.252 14.998 1.00 96.75 158 ASP A CA 1
ATOM 1251 C C . ASP A 1 158 ? -15.444 -0.796 15.750 1.00 96.75 158 ASP A C 1
ATOM 1253 O O . ASP A 1 158 ? -14.539 -0.041 16.096 1.00 96.75 158 ASP A O 1
ATOM 1257 N N . GLU A 1 159 ? -15.372 -2.119 15.943 1.00 97.00 159 GLU A N 1
ATOM 1258 C CA . GLU A 1 159 ? -14.219 -2.794 16.557 1.00 97.00 159 GLU A CA 1
ATOM 1259 C C . GLU A 1 159 ? -12.925 -2.585 15.754 1.00 97.00 159 GLU A C 1
ATOM 1261 O O . GLU A 1 159 ? -11.874 -2.291 16.321 1.00 97.00 159 GLU A O 1
ATOM 1266 N N . THR A 1 160 ? -13.005 -2.659 14.423 1.00 97.88 160 THR A N 1
ATOM 1267 C CA . THR A 1 160 ? -11.863 -2.434 13.537 1.00 97.88 160 THR A CA 1
ATOM 1268 C C . THR A 1 160 ? -11.445 -0.974 13.554 1.00 97.88 160 THR A C 1
ATOM 1270 O O . THR A 1 160 ? -10.254 -0.684 13.645 1.00 97.88 160 THR A O 1
ATOM 1273 N N . LEU A 1 161 ? -12.408 -0.048 13.500 1.00 96.88 161 LEU A N 1
ATOM 1274 C CA . LEU A 1 161 ? -12.117 1.380 13.579 1.00 96.88 161 LEU A CA 1
ATOM 1275 C C . LEU A 1 161 ? -11.415 1.720 14.899 1.00 96.88 161 LEU A C 1
ATOM 1277 O O . LEU A 1 161 ? -10.429 2.452 14.884 1.00 96.88 161 LEU A O 1
ATOM 1281 N N . HIS A 1 162 ? -11.854 1.134 16.015 1.00 96.38 162 HIS A N 1
ATOM 1282 C CA . HIS A 1 162 ? -11.207 1.315 17.311 1.00 96.38 162 HIS A CA 1
ATOM 1283 C C . HIS A 1 162 ? -9.741 0.855 17.305 1.00 96.38 162 HIS A C 1
ATOM 1285 O O . HIS A 1 162 ? -8.868 1.606 17.739 1.00 96.38 162 HIS A O 1
ATOM 1291 N N . VAL A 1 163 ? -9.451 -0.331 16.753 1.00 97.06 163 VAL A N 1
ATOM 1292 C CA . VAL A 1 163 ? -8.073 -0.835 16.598 1.00 97.06 163 VAL A CA 1
ATOM 1293 C C . VAL A 1 163 ? -7.241 0.102 15.716 1.00 97.06 163 VAL A C 1
ATOM 1295 O O . VAL A 1 163 ? -6.123 0.465 16.084 1.00 97.06 163 VAL A O 1
ATOM 1298 N N . VAL A 1 164 ? -7.782 0.551 14.580 1.00 97.06 164 VAL A N 1
ATOM 1299 C CA . VAL A 1 164 ? -7.098 1.503 13.688 1.00 97.06 164 VAL A CA 1
ATOM 1300 C C . VAL A 1 164 ? -6.758 2.797 14.428 1.00 97.06 164 VAL A C 1
ATOM 1302 O O . VAL A 1 164 ? -5.613 3.251 14.383 1.00 97.06 164 VAL A O 1
ATOM 1305 N N . GLU A 1 165 ? -7.722 3.379 15.140 1.00 95.94 165 GLU A N 1
ATOM 1306 C CA . GLU A 1 165 ? -7.514 4.633 15.862 1.00 95.94 165 GLU A CA 1
ATOM 1307 C C . GLU A 1 165 ? -6.496 4.482 16.993 1.00 95.94 165 GLU A C 1
ATOM 1309 O O . GLU A 1 165 ? -5.571 5.287 17.105 1.00 95.94 165 GLU A O 1
ATOM 1314 N N . GLN A 1 166 ? -6.616 3.416 17.781 1.00 95.25 166 GLN A N 1
ATOM 1315 C CA . GLN A 1 166 ? -5.731 3.147 18.907 1.00 95.25 166 GLN A CA 1
ATOM 1316 C C . GLN A 1 166 ? -4.285 2.912 18.458 1.00 95.25 166 GLN A C 1
ATOM 1318 O O . GLN A 1 166 ? -3.364 3.498 19.032 1.00 95.25 166 GLN A O 1
ATOM 1323 N N . PHE A 1 167 ? -4.074 2.057 17.457 1.00 95.69 167 PHE A N 1
ATOM 1324 C CA . PHE A 1 167 ? -2.741 1.554 17.129 1.00 95.69 167 PHE A CA 1
ATOM 1325 C C . PHE A 1 167 ? -2.035 2.316 16.011 1.00 95.69 167 PHE A C 1
ATOM 1327 O O . PHE A 1 167 ? -0.811 2.391 16.043 1.00 95.69 167 PHE A O 1
ATOM 1334 N N . TYR A 1 168 ? -2.763 2.892 15.052 1.00 96.31 168 TYR A N 1
ATOM 1335 C CA . TYR A 1 168 ? -2.162 3.537 13.877 1.00 96.31 168 TYR A CA 1
ATOM 1336 C C . TYR A 1 168 ? -2.302 5.061 13.871 1.00 96.31 168 TYR A C 1
ATOM 1338 O O . TYR A 1 168 ? -1.513 5.729 13.205 1.00 96.31 168 TYR A O 1
ATOM 1346 N N . CYS A 1 169 ? -3.287 5.615 14.586 1.00 94.44 169 CYS A N 1
ATOM 1347 C CA . CYS A 1 169 ? -3.615 7.044 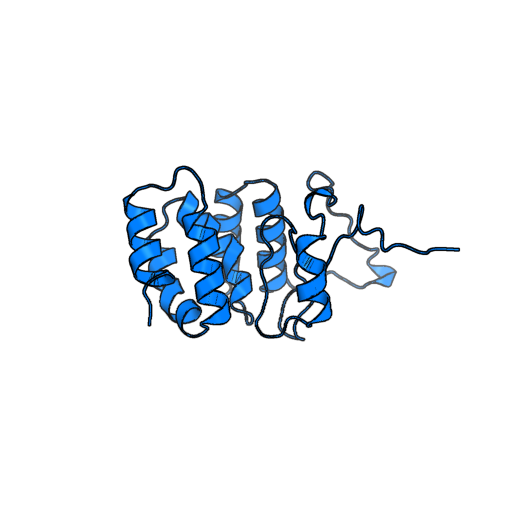14.539 1.00 94.44 169 CYS A CA 1
ATOM 1348 C C . CYS A 1 169 ? -3.310 7.829 15.815 1.00 94.44 169 CYS A C 1
ATOM 1350 O O . CYS A 1 169 ? -3.452 9.050 15.808 1.00 94.44 169 CYS A O 1
ATOM 1352 N N . SER A 1 170 ? -2.941 7.164 16.908 1.00 80.50 170 SER A N 1
ATOM 1353 C CA . SER A 1 170 ? -2.572 7.863 18.137 1.00 80.50 170 SER A CA 1
ATOM 1354 C C . SER A 1 170 ? -1.291 8.664 17.913 1.00 80.50 170 SER A C 1
ATOM 1356 O O . SER A 1 170 ? -0.288 8.097 17.480 1.00 80.50 170 SER A O 1
ATOM 1358 N N . ASP A 1 171 ? -1.317 9.959 18.239 1.00 62.50 171 ASP A N 1
ATOM 1359 C CA . ASP A 1 171 ? -0.122 10.803 18.259 1.00 62.50 171 ASP A CA 1
ATOM 1360 C C . ASP A 1 171 ? 0.893 10.199 19.246 1.00 62.50 171 ASP A C 1
ATOM 1362 O O . ASP A 1 171 ? 0.701 10.243 20.466 1.00 62.50 171 ASP A O 1
ATOM 1366 N N . LYS A 1 172 ? 1.957 9.596 18.718 1.00 51.31 172 LYS A N 1
ATOM 1367 C CA . LYS A 1 172 ? 3.161 9.232 19.465 1.00 51.31 172 LYS A CA 1
ATOM 1368 C C . LYS A 1 172 ? 4.361 9.933 18.855 1.00 51.31 172 LYS A C 1
ATOM 1370 O O . LYS A 1 172 ? 4.443 9.973 17.606 1.00 51.31 172 LYS A O 1
#

Secondary structure (DSSP, 8-state):
--PPP--TT---EE--STTSPPEEPPTTS----TT--HHHHHHGGG--GGGS-TTSPP-PPPHHHH-SPPP--HHHHHHHHHHHHHTT-HHHHHHHHHHHHHTT---SSGGGGHHHHHHHHHHT-HHHHHHHHHHHHTSHHHHHHHHHHHHTSTT--HHHHHHHHHHHSS--

Sequence (172 aa):
VETYRNYRRLLLTIQPGLQSCVQAIDGNAPEYSVNTPDAALLLGAYSRADSILTEQPSQLPPEFLFGAEPAHDWCYYYQKASLARQRGQWDEITRLYQEAAGRSLYPQDPIEWMPFLQAFAVTGDLQSLEERAPGIVEVPFVARQVCGSLKTIPNLKDETLHVVEQFYCSDK

Radius of gyration: 17.09 Å; chains: 1; bounding box: 35×48×48 Å